Protein AF-A0A2E0Q8K1-F1 (afdb_monomer_lite)

Secondary structure (DSSP, 8-state):
-----------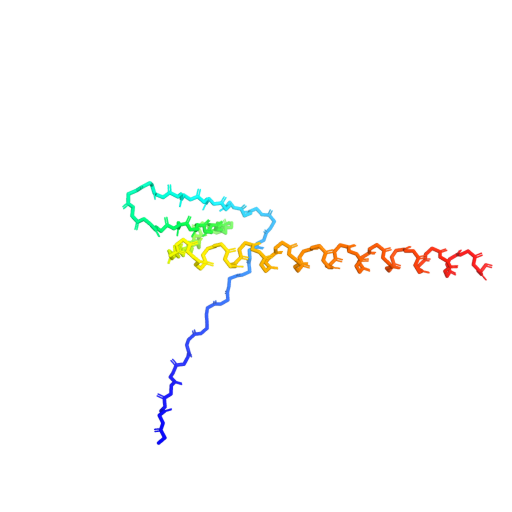---S--EEEEEE-TTTSEEEEEEEEE-TTSPEEEEEEEEEHHHHHHHHHHHHHHHHHHHHHHHHHHHHHHHHTT--

Foldseek 3Di:
DDDDDDDDDDDDADDDWDWDWDDDPPPQKIWIWTWDADPVGDIDIDIDIGHNVVVVVVVVVVVVVVVVVVVVVVVVVVVVVVVVVVD

pLDDT: mean 76.31, std 13.87, range [41.59, 95.06]

Radius of gyration: 19.7 Å; chains: 1; bounding box: 41×42×52 Å

Sequence (87 aa):
MKIQRTHSTTLDFGDEVYINTYVSSWSKYVELKFCDSEPDGTDHKIELRLPLDKARALLKELSEDLGNYDKEQASKLEMEKEEATDE

Structure (mmCIF, N/CA/C/O backbone):
data_AF-A0A2E0Q8K1-F1
#
_entry.id   AF-A0A2E0Q8K1-F1
#
loop_
_atom_site.group_PDB
_atom_site.id
_atom_site.type_symbol
_atom_site.label_atom_id
_atom_site.label_alt_id
_atom_site.label_comp_id
_atom_site.label_asym_id
_atom_site.label_entity_id
_atom_site.label_seq_id
_atom_site.pdbx_PDB_ins_code
_atom_site.Cartn_x
_atom_site.Cartn_y
_atom_site.Cartn_z
_atom_site.occupancy
_atom_site.B_iso_or_equiv
_atom_site.auth_seq_id
_atom_site.auth_comp_id
_atom_site.auth_asym_id
_atom_site.auth_atom_id
_atom_site.pdbx_PDB_model_num
ATOM 1 N N . MET A 1 1 ? -1.440 -34.406 -5.800 1.00 41.59 1 MET A N 1
ATOM 2 C CA . MET A 1 1 ? -0.475 -33.362 -5.396 1.00 41.59 1 MET A CA 1
ATOM 3 C C . MET A 1 1 ? -0.525 -32.269 -6.452 1.00 41.59 1 MET A C 1
ATOM 5 O O . MET A 1 1 ? -0.292 -32.574 -7.615 1.00 41.59 1 MET A O 1
ATOM 9 N N . LYS A 1 2 ? -0.964 -31.055 -6.105 1.00 50.97 2 LYS A N 1
ATOM 10 C CA . LYS A 1 2 ? -1.085 -29.950 -7.068 1.00 50.97 2 LYS A CA 1
ATOM 11 C C . LYS A 1 2 ? 0.211 -29.148 -6.986 1.00 50.97 2 LYS A C 1
ATOM 13 O O . LYS A 1 2 ? 0.488 -28.557 -5.950 1.00 50.97 2 LYS A O 1
ATOM 18 N N . ILE A 1 3 ? 1.036 -29.212 -8.025 1.00 64.62 3 ILE A N 1
ATOM 19 C CA . ILE A 1 3 ? 2.270 -28.425 -8.090 1.00 64.62 3 ILE A CA 1
ATOM 20 C C . ILE A 1 3 ? 1.850 -26.988 -8.403 1.00 64.62 3 ILE A C 1
ATOM 22 O O . ILE A 1 3 ? 1.257 -26.734 -9.450 1.00 64.62 3 ILE A O 1
ATOM 26 N N . GLN A 1 4 ? 2.104 -26.070 -7.475 1.00 65.12 4 GLN A N 1
ATOM 27 C CA . GLN A 1 4 ? 1.801 -24.652 -7.626 1.00 65.12 4 GLN A CA 1
ATOM 28 C C . GLN A 1 4 ? 3.130 -23.914 -7.799 1.00 65.12 4 GLN A C 1
ATOM 30 O O . GLN A 1 4 ? 3.995 -23.971 -6.929 1.00 65.12 4 GLN A O 1
ATOM 35 N N . ARG A 1 5 ? 3.328 -23.288 -8.962 1.00 60.09 5 ARG A N 1
ATOM 36 C CA . ARG A 1 5 ? 4.524 -22.492 -9.250 1.00 60.09 5 ARG A CA 1
ATOM 37 C C . ARG A 1 5 ? 4.236 -21.053 -8.838 1.00 60.09 5 ARG A C 1
ATOM 39 O O . ARG A 1 5 ? 3.438 -20.388 -9.489 1.00 60.09 5 ARG A O 1
ATOM 46 N N . THR A 1 6 ? 4.862 -20.602 -7.759 1.00 62.75 6 THR A N 1
ATOM 47 C CA . THR A 1 6 ? 4.776 -19.213 -7.293 1.00 62.75 6 THR A CA 1
ATOM 48 C C . THR A 1 6 ? 5.931 -18.422 -7.896 1.00 62.75 6 THR A C 1
ATOM 50 O O . THR A 1 6 ? 7.075 -18.873 -7.856 1.00 62.75 6 THR A O 1
ATOM 53 N N . HIS A 1 7 ? 5.634 -17.265 -8.482 1.00 52.50 7 HIS A N 1
ATOM 54 C CA . HIS A 1 7 ? 6.639 -16.290 -8.891 1.00 52.50 7 HIS A CA 1
ATOM 55 C C . HIS A 1 7 ? 6.527 -15.100 -7.941 1.00 52.50 7 HIS A C 1
ATOM 57 O O . HIS A 1 7 ? 5.423 -14.600 -7.736 1.00 52.50 7 HIS A O 1
ATOM 63 N N . SER A 1 8 ? 7.641 -14.713 -7.322 1.00 58.31 8 SER A N 1
ATOM 64 C CA . SER A 1 8 ? 7.705 -13.562 -6.423 1.00 58.31 8 SER A CA 1
ATOM 65 C C . SER A 1 8 ? 8.472 -12.458 -7.125 1.00 58.31 8 SER A C 1
ATOM 67 O O . SER A 1 8 ? 9.604 -12.680 -7.552 1.00 58.31 8 SER A O 1
ATOM 69 N N . THR A 1 9 ? 7.855 -11.290 -7.235 1.00 61.22 9 THR A N 1
ATOM 70 C CA . THR A 1 9 ? 8.511 -10.056 -7.659 1.00 61.22 9 THR A CA 1
ATOM 71 C C . THR A 1 9 ? 8.477 -9.134 -6.454 1.00 61.22 9 THR A C 1
ATOM 73 O O . THR A 1 9 ? 7.397 -8.738 -6.021 1.00 61.22 9 THR A O 1
ATOM 76 N N . THR A 1 10 ? 9.647 -8.862 -5.884 1.00 60.88 10 THR A N 1
ATOM 77 C CA . THR A 1 10 ? 9.806 -7.902 -4.791 1.00 60.88 10 THR A CA 1
ATOM 78 C C . THR A 1 10 ? 10.219 -6.577 -5.405 1.00 60.88 10 THR A C 1
ATOM 80 O O . THR A 1 10 ? 11.148 -6.546 -6.209 1.00 60.88 10 THR A O 1
ATOM 83 N N . LEU A 1 11 ? 9.501 -5.516 -5.059 1.00 60.75 11 LEU A N 1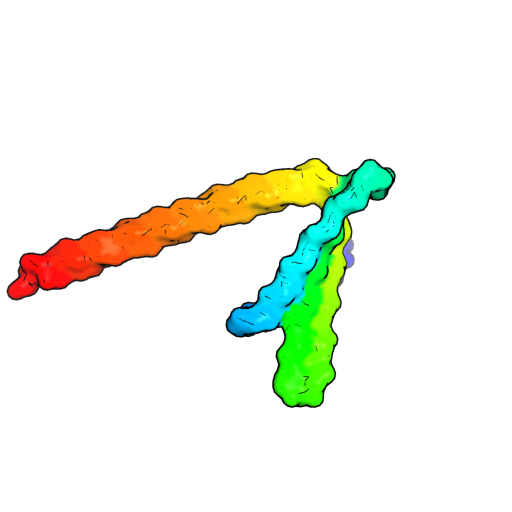
ATOM 84 C CA . LEU A 1 11 ? 9.821 -4.150 -5.441 1.00 60.75 11 LEU A CA 1
ATOM 85 C C . LEU A 1 11 ? 9.959 -3.363 -4.145 1.00 60.75 11 LEU A C 1
ATOM 87 O O . LEU A 1 11 ? 8.978 -3.184 -3.423 1.00 60.75 11 LEU A O 1
ATOM 91 N N . ASP A 1 12 ? 11.195 -2.981 -3.845 1.00 62.69 12 ASP A N 1
ATOM 92 C CA . ASP A 1 12 ? 11.524 -2.107 -2.729 1.00 62.69 12 ASP A CA 1
ATOM 93 C C . ASP A 1 12 ? 11.505 -0.679 -3.256 1.00 62.69 12 ASP A C 1
ATOM 95 O O . ASP A 1 12 ? 12.335 -0.296 -4.076 1.00 62.69 12 ASP A O 1
ATOM 99 N N . PHE A 1 13 ? 10.511 0.091 -2.828 1.00 62.94 13 PHE A N 1
ATOM 100 C CA . PHE A 1 13 ? 10.387 1.480 -3.230 1.00 62.94 13 PHE A CA 1
ATOM 101 C C . PHE A 1 13 ? 11.263 2.352 -2.317 1.00 62.94 13 PHE A C 1
ATOM 103 O O . PHE A 1 13 ? 11.102 2.308 -1.096 1.00 62.94 13 PHE A O 1
ATOM 110 N N . GLY A 1 14 ? 12.205 3.095 -2.911 1.00 62.50 14 GLY A N 1
ATOM 111 C CA . GLY A 1 14 ? 13.121 4.002 -2.207 1.00 62.50 14 GLY A CA 1
ATOM 112 C C . GLY A 1 14 ? 12.465 5.314 -1.753 1.00 62.50 14 GLY A C 1
ATOM 113 O O . GLY A 1 14 ? 11.251 5.399 -1.607 1.00 62.50 14 GLY A O 1
ATOM 114 N N . ASP A 1 15 ? 13.265 6.359 -1.532 1.00 54.59 15 ASP A N 1
ATOM 115 C CA . ASP A 1 15 ? 12.800 7.601 -0.889 1.00 54.59 15 ASP A CA 1
ATOM 116 C C . ASP A 1 15 ? 11.767 8.409 -1.710 1.00 54.59 15 ASP A C 1
ATOM 118 O O . ASP A 1 15 ? 10.980 9.165 -1.136 1.00 54.59 15 ASP A O 1
ATOM 122 N N . GLU A 1 16 ? 11.720 8.251 -3.038 1.00 53.66 16 GLU A N 1
ATOM 123 C CA . GLU A 1 16 ? 10.835 9.022 -3.927 1.00 53.66 16 GLU A CA 1
ATOM 124 C C . GLU A 1 16 ? 9.779 8.144 -4.613 1.00 53.66 16 GLU A C 1
ATOM 126 O O . GLU A 1 16 ? 9.829 7.871 -5.810 1.00 53.66 16 GLU A O 1
ATOM 131 N N . VAL A 1 17 ? 8.767 7.723 -3.851 1.00 56.28 17 VAL A N 1
ATOM 132 C CA . VAL A 1 17 ? 7.644 6.930 -4.380 1.00 56.28 17 VAL A CA 1
ATOM 133 C C . VAL A 1 17 ? 6.452 7.818 -4.695 1.00 56.28 17 VAL A C 1
ATOM 135 O O . VAL A 1 17 ? 5.876 8.452 -3.808 1.00 56.28 17 VAL A O 1
ATOM 138 N N . TYR A 1 18 ? 5.991 7.787 -5.945 1.00 61.53 18 TYR A N 1
ATOM 139 C CA . TYR A 1 18 ? 4.704 8.377 -6.307 1.00 61.53 18 TYR A CA 1
ATOM 140 C C . TYR A 1 18 ? 3.606 7.315 -6.263 1.00 61.53 18 TYR A C 1
ATOM 142 O O . TYR A 1 18 ? 3.506 6.462 -7.146 1.00 61.53 18 TYR A O 1
ATOM 150 N N . ILE A 1 19 ? 2.747 7.402 -5.244 1.00 66.62 19 ILE A N 1
ATOM 151 C CA . ILE A 1 19 ? 1.551 6.562 -5.122 1.00 66.62 19 ILE A CA 1
ATOM 152 C C . ILE A 1 19 ? 0.342 7.350 -5.627 1.00 66.62 19 ILE A C 1
ATOM 154 O O . ILE A 1 19 ? -0.046 8.364 -5.045 1.00 66.62 19 ILE A O 1
ATOM 158 N N . ASN A 1 20 ? -0.287 6.874 -6.703 1.00 71.31 20 ASN A N 1
ATOM 159 C CA . ASN A 1 20 ? -1.550 7.427 -7.191 1.00 71.31 20 ASN A CA 1
ATOM 160 C C . ASN A 1 20 ? -2.695 6.442 -6.927 1.00 71.31 20 ASN A C 1
ATOM 162 O O . ASN A 1 20 ? -2.590 5.258 -7.250 1.00 71.31 20 ASN A O 1
ATOM 166 N N . THR A 1 21 ? -3.790 6.942 -6.352 1.00 67.38 21 THR A N 1
ATOM 167 C CA . THR A 1 21 ? -5.022 6.173 -6.150 1.00 67.38 21 THR A CA 1
ATOM 168 C C . THR A 1 21 ? -6.144 6.767 -6.991 1.00 67.38 21 THR A C 1
ATOM 170 O O . THR A 1 21 ? -6.522 7.924 -6.799 1.00 67.38 21 THR A O 1
ATOM 173 N N . TYR A 1 22 ? -6.730 5.959 -7.874 1.00 73.50 22 TYR A N 1
ATOM 174 C CA . TYR A 1 22 ? -7.920 6.327 -8.638 1.00 73.50 22 TYR A CA 1
ATOM 175 C C . TYR A 1 22 ? -9.104 5.438 -8.259 1.00 73.50 22 TYR A C 1
ATOM 177 O O . TYR A 1 22 ? -9.016 4.210 -8.274 1.00 73.50 22 TYR A O 1
ATOM 185 N N . VAL A 1 23 ? -10.244 6.058 -7.950 1.00 67.31 23 VAL A N 1
ATOM 186 C CA . VAL A 1 23 ? -11.505 5.353 -7.698 1.00 67.31 23 VAL A CA 1
ATOM 187 C C . VAL A 1 23 ? -12.468 5.664 -8.831 1.00 67.31 23 VAL A C 1
ATOM 189 O O . VAL A 1 23 ? -12.954 6.787 -8.967 1.00 67.31 23 VAL A O 1
ATOM 192 N N . SER A 1 24 ? -12.772 4.660 -9.648 1.00 66.94 24 SER A N 1
ATOM 193 C CA . SER A 1 24 ? -13.753 4.827 -10.716 1.00 66.94 24 SER A CA 1
ATOM 194 C C . SER A 1 24 ? -15.169 4.817 -10.142 1.00 66.94 24 SER A C 1
ATOM 196 O O . SER A 1 24 ? -15.588 3.838 -9.520 1.00 66.94 24 SER A O 1
ATOM 198 N N . SER A 1 25 ? -15.955 5.855 -10.429 1.00 64.31 25 SER A N 1
ATOM 199 C CA . SER A 1 25 ? -17.384 5.900 -10.083 1.00 64.31 25 SER A CA 1
ATOM 200 C C . SER A 1 25 ? -18.237 4.886 -10.860 1.00 64.31 25 SER A C 1
ATOM 202 O O . SER A 1 25 ? -19.357 4.594 -10.451 1.00 64.31 25 SER A O 1
ATOM 204 N N . TRP A 1 26 ? -17.701 4.303 -11.938 1.00 65.25 26 TRP A N 1
ATOM 205 C CA . TRP A 1 26 ? -18.431 3.404 -12.838 1.00 65.25 26 TRP A CA 1
ATOM 206 C C . TRP A 1 26 ? -17.991 1.944 -12.726 1.00 65.25 26 TRP A C 1
ATOM 208 O O . TRP A 1 26 ? -18.810 1.047 -12.916 1.00 65.25 26 TRP A O 1
ATOM 218 N N . SER A 1 27 ? -16.717 1.675 -12.415 1.00 70.44 27 SER A N 1
ATOM 219 C CA . SER A 1 27 ? -16.182 0.311 -12.506 1.00 70.44 27 SER A CA 1
ATOM 220 C C . SER A 1 27 ? -16.256 -0.495 -11.203 1.00 70.44 27 SER A C 1
ATOM 222 O O . SER A 1 27 ? -16.126 -1.710 -11.263 1.00 70.44 27 SER A O 1
ATOM 224 N N . LYS A 1 28 ? -16.538 0.116 -10.041 1.00 84.31 28 LYS A N 1
ATOM 225 C CA . LYS A 1 28 ? -16.457 -0.529 -8.706 1.00 84.31 28 LYS A CA 1
ATOM 226 C C . LYS A 1 28 ? -15.063 -1.090 -8.362 1.00 84.31 28 LYS A C 1
ATOM 228 O O . LYS A 1 28 ? -14.948 -1.988 -7.525 1.00 84.31 28 LYS A O 1
ATOM 233 N N . TYR A 1 29 ? -14.017 -0.533 -8.970 1.00 86.19 29 TYR A N 1
ATOM 234 C CA . TYR A 1 29 ? -12.623 -0.841 -8.660 1.00 86.19 29 TYR A CA 1
ATOM 235 C C . TYR A 1 29 ? -11.867 0.409 -8.208 1.00 86.19 29 TYR A C 1
ATOM 237 O O . TYR A 1 29 ? -12.191 1.533 -8.605 1.00 86.19 29 TYR A O 1
ATOM 245 N N . VAL A 1 30 ? -10.839 0.169 -7.401 1.00 86.56 30 VAL A N 1
ATOM 246 C CA . VAL A 1 30 ? -9.762 1.106 -7.089 1.00 86.56 30 VAL A CA 1
ATOM 247 C C . VAL A 1 30 ? -8.524 0.666 -7.853 1.00 86.56 30 VAL A C 1
ATOM 249 O O . VAL A 1 30 ? -8.219 -0.527 -7.903 1.00 86.56 30 VAL A O 1
ATOM 252 N N . GLU A 1 31 ? -7.825 1.621 -8.443 1.00 86.44 31 GLU A N 1
ATOM 253 C CA . GLU A 1 31 ? -6.514 1.421 -9.047 1.00 86.44 31 GLU A CA 1
ATOM 254 C C . GLU A 1 31 ? -5.461 2.080 -8.156 1.00 86.44 31 GLU A C 1
ATOM 256 O O . GLU A 1 31 ? -5.572 3.265 -7.838 1.00 86.44 31 GLU A O 1
ATOM 261 N N . LEU A 1 32 ? -4.469 1.294 -7.741 1.00 84.94 32 LEU A N 1
ATOM 262 C CA . LEU A 1 32 ? -3.281 1.742 -7.024 1.00 84.94 32 LEU A CA 1
ATOM 263 C C . LEU A 1 32 ? -2.103 1.629 -7.982 1.00 84.94 32 LEU A C 1
ATOM 265 O O . LEU A 1 32 ? -1.847 0.549 -8.519 1.00 84.94 32 LEU A O 1
ATOM 269 N N . LYS A 1 33 ? -1.406 2.738 -8.205 1.00 83.38 33 LYS A N 1
ATOM 270 C CA . LYS A 1 33 ? -0.223 2.775 -9.061 1.00 83.38 33 LYS A CA 1
ATOM 271 C C . LYS A 1 33 ? 0.993 3.119 -8.226 1.00 83.38 33 LYS A C 1
ATOM 273 O O . LYS A 1 33 ? 0.978 4.136 -7.532 1.00 83.38 33 LYS A O 1
ATOM 278 N N . PHE A 1 34 ? 2.009 2.275 -8.330 1.00 80.81 34 PHE A N 1
ATOM 279 C CA . PHE A 1 34 ? 3.317 2.472 -7.734 1.00 80.81 34 PHE A CA 1
ATOM 280 C C . PHE A 1 34 ? 4.320 2.632 -8.866 1.00 80.81 34 PHE A C 1
ATOM 282 O O . PHE A 1 34 ? 4.444 1.743 -9.714 1.00 80.81 34 PHE A O 1
ATOM 289 N N . CYS A 1 35 ? 4.990 3.775 -8.885 1.00 79.69 35 CYS A N 1
ATOM 290 C CA . CYS A 1 35 ? 6.014 4.090 -9.864 1.00 79.69 35 CYS A CA 1
ATOM 291 C C . CYS A 1 35 ? 7.316 4.377 -9.124 1.00 79.69 35 CYS A C 1
ATOM 293 O O . CYS A 1 35 ? 7.312 5.174 -8.185 1.00 79.69 35 CYS A O 1
ATOM 295 N N . ASP A 1 36 ? 8.387 3.747 -9.586 1.00 76.19 36 ASP A N 1
ATOM 296 C CA . ASP A 1 36 ? 9.761 4.041 -9.203 1.00 76.19 36 ASP A CA 1
ATOM 297 C C . ASP A 1 36 ? 10.593 4.244 -10.470 1.00 76.19 36 ASP A C 1
ATOM 299 O O . ASP A 1 36 ? 10.338 3.600 -11.494 1.00 76.19 36 ASP A O 1
ATOM 303 N N . SER A 1 37 ? 11.552 5.157 -10.407 1.00 75.69 37 SER A N 1
ATOM 304 C CA . SER A 1 37 ? 12.420 5.502 -11.530 1.00 75.69 37 SER A CA 1
ATOM 305 C C . SER A 1 37 ? 13.863 5.482 -11.048 1.00 75.69 37 SER A C 1
ATOM 307 O O . SER A 1 37 ? 14.261 6.278 -10.199 1.00 75.69 37 SER A O 1
ATOM 309 N N . GLU A 1 38 ? 14.662 4.584 -11.613 1.00 76.38 38 GLU A N 1
ATOM 310 C CA . GLU A 1 38 ? 16.073 4.451 -11.280 1.00 76.38 38 GLU A CA 1
ATOM 311 C C . GLU A 1 38 ? 16.925 5.537 -11.972 1.00 76.38 38 GLU A C 1
ATOM 313 O O . GLU A 1 38 ? 16.587 6.010 -13.065 1.00 76.38 38 GLU A O 1
ATOM 318 N N . PRO A 1 39 ? 18.084 5.919 -11.396 1.00 77.38 39 PRO A N 1
ATOM 319 C CA . PRO A 1 39 ? 18.990 6.904 -11.997 1.00 77.38 39 PRO A CA 1
ATOM 320 C C . PRO A 1 39 ? 19.540 6.511 -13.375 1.00 77.38 39 PRO A C 1
ATOM 322 O O . PRO A 1 39 ? 20.013 7.371 -14.119 1.00 77.38 39 PRO A O 1
ATOM 325 N N . ASP A 1 40 ? 19.513 5.220 -13.711 1.00 81.88 40 ASP A N 1
ATOM 326 C CA . ASP A 1 40 ? 19.925 4.697 -15.015 1.00 81.88 40 ASP A CA 1
ATOM 327 C C . ASP A 1 40 ? 18.847 4.867 -16.108 1.00 81.88 40 ASP A C 1
ATOM 329 O O . ASP A 1 40 ? 19.101 4.581 -17.281 1.00 81.88 40 ASP A O 1
ATOM 333 N N . GLY A 1 41 ? 17.670 5.387 -15.736 1.00 77.69 41 GLY A N 1
ATOM 334 C CA . GLY A 1 41 ? 16.526 5.615 -16.614 1.00 77.69 41 GLY A CA 1
ATOM 335 C C . GLY A 1 41 ? 15.524 4.459 -16.671 1.00 77.69 41 GLY A C 1
ATOM 336 O O . GLY A 1 41 ? 14.599 4.516 -17.486 1.00 77.69 41 GLY A O 1
ATOM 337 N N . THR A 1 42 ? 15.688 3.417 -15.852 1.00 77.81 42 THR A N 1
ATOM 338 C CA . THR A 1 42 ? 14.733 2.306 -15.750 1.00 77.81 42 THR A CA 1
ATOM 339 C C . THR A 1 42 ? 13.501 2.714 -14.941 1.00 77.81 42 THR A C 1
ATOM 341 O O . THR A 1 42 ? 13.614 3.172 -13.812 1.00 77.81 42 THR A O 1
ATOM 344 N N . ASP A 1 43 ? 12.309 2.499 -15.503 1.00 77.50 43 ASP A N 1
ATOM 345 C CA . ASP A 1 43 ? 11.029 2.724 -14.822 1.00 77.50 43 ASP A CA 1
ATOM 346 C C . ASP A 1 43 ? 10.426 1.394 -14.344 1.00 77.50 43 ASP A C 1
ATOM 348 O O . ASP A 1 43 ? 10.082 0.532 -15.164 1.00 77.50 43 ASP A O 1
ATOM 352 N N . HIS A 1 44 ? 10.166 1.271 -13.043 1.00 75.94 44 HIS A N 1
ATOM 353 C CA . HIS A 1 44 ? 9.360 0.193 -12.469 1.00 75.94 44 HIS A CA 1
ATOM 354 C C . HIS A 1 44 ? 7.936 0.679 -12.218 1.00 75.94 44 HIS A C 1
ATOM 356 O O . HIS A 1 44 ? 7.707 1.669 -11.526 1.00 75.94 44 HIS A O 1
ATOM 362 N N . LYS A 1 45 ? 6.948 -0.021 -12.786 1.00 79.69 45 LYS A N 1
ATOM 363 C CA . LYS A 1 45 ? 5.526 0.333 -12.651 1.00 79.69 45 LYS A CA 1
ATOM 364 C C . LYS A 1 45 ? 4.717 -0.876 -12.214 1.00 79.69 45 LYS A C 1
ATOM 366 O O . LYS A 1 45 ? 4.618 -1.857 -12.952 1.00 79.69 45 LYS A O 1
ATOM 371 N N . ILE A 1 46 ? 4.097 -0.781 -11.040 1.00 82.25 46 ILE A N 1
ATOM 372 C CA . ILE A 1 46 ? 3.087 -1.735 -10.577 1.00 82.25 46 ILE A CA 1
ATOM 373 C C . ILE A 1 46 ? 1.728 -1.055 -10.603 1.00 82.25 46 ILE A C 1
ATOM 375 O O . ILE A 1 46 ? 1.522 -0.024 -9.965 1.00 82.25 46 ILE A O 1
ATOM 379 N N . GLU A 1 47 ? 0.771 -1.684 -11.274 1.00 83.19 47 GLU A N 1
ATOM 380 C CA . GLU A 1 47 ? -0.631 -1.294 -11.205 1.00 83.19 47 GLU A CA 1
ATOM 381 C C . GLU A 1 47 ? -1.440 -2.416 -10.549 1.00 83.19 47 GLU A C 1
ATOM 383 O O . GLU A 1 47 ? -1.536 -3.529 -11.070 1.00 83.19 47 GLU A O 1
ATOM 388 N N . LEU A 1 48 ? -2.035 -2.125 -9.393 1.00 84.19 48 LEU A N 1
ATOM 389 C CA . LEU A 1 48 ? -2.958 -3.019 -8.706 1.00 84.19 48 LEU A CA 1
ATOM 390 C C . LEU A 1 48 ? -4.383 -2.525 -8.917 1.00 84.19 48 LEU A C 1
ATOM 392 O O . LEU A 1 48 ? -4.717 -1.389 -8.589 1.00 84.19 48 LEU A O 1
ATOM 396 N N . ARG A 1 49 ? -5.253 -3.408 -9.404 1.00 87.25 49 ARG A N 1
ATOM 397 C CA . ARG A 1 49 ? -6.685 -3.135 -9.526 1.00 87.25 49 ARG A CA 1
ATOM 398 C C . ARG A 1 49 ? -7.462 -3.993 -8.539 1.00 87.25 49 ARG A C 1
ATOM 400 O O . ARG A 1 49 ? -7.503 -5.215 -8.665 1.00 87.25 49 ARG A O 1
ATOM 407 N N . LEU A 1 50 ? -8.106 -3.347 -7.574 1.00 86.94 50 LEU A N 1
ATOM 408 C CA . LEU A 1 50 ? -8.797 -4.001 -6.466 1.00 86.94 50 LEU A CA 1
ATOM 409 C C . LEU A 1 50 ? -10.301 -3.715 -6.504 1.00 86.94 50 LEU A C 1
ATOM 411 O O . LEU A 1 50 ? -10.698 -2.566 -6.705 1.00 86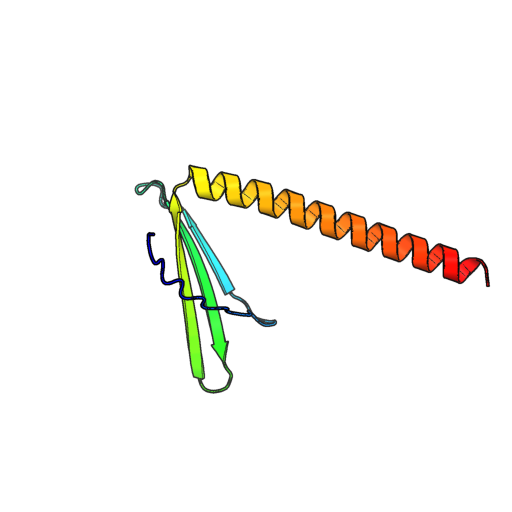.94 50 LEU A O 1
ATOM 415 N N . PRO A 1 51 ? -11.164 -4.722 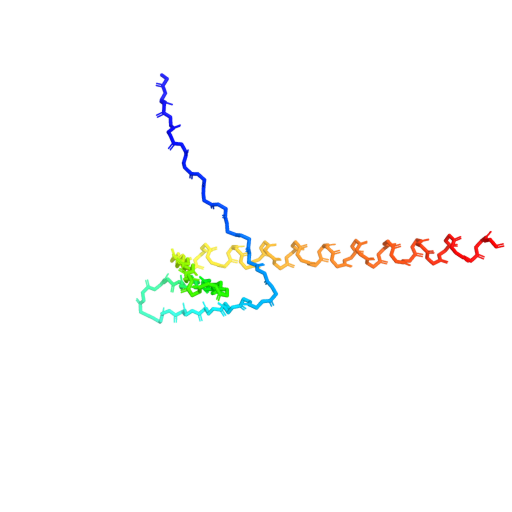-6.284 1.00 91.25 51 PRO A N 1
ATOM 416 C CA . PRO A 1 51 ? -12.567 -4.485 -5.958 1.00 91.25 51 PRO A CA 1
ATOM 417 C C . PRO A 1 51 ? -12.713 -3.568 -4.733 1.00 91.25 51 PRO A C 1
ATOM 419 O O . PRO A 1 51 ? -11.907 -3.637 -3.803 1.00 91.25 51 PRO A O 1
ATOM 422 N N . LEU A 1 52 ? -13.750 -2.723 -4.705 1.00 87.38 52 LEU A N 1
ATOM 423 C CA . LEU A 1 52 ? -13.950 -1.739 -3.627 1.00 87.38 52 LEU A CA 1
ATOM 424 C C . LEU A 1 52 ? -14.023 -2.345 -2.216 1.00 87.38 52 LEU A C 1
ATOM 426 O O . LEU A 1 52 ? -13.572 -1.716 -1.262 1.00 87.38 52 LEU A O 1
ATOM 430 N N . ASP A 1 53 ? -14.597 -3.537 -2.058 1.00 90.44 53 ASP A N 1
ATOM 431 C CA . ASP A 1 53 ? -14.665 -4.242 -0.772 1.00 90.44 53 ASP A CA 1
ATOM 432 C C . ASP A 1 53 ? -13.271 -4.653 -0.284 1.00 90.44 53 ASP A C 1
ATOM 434 O O . ASP A 1 53 ? -12.944 -4.462 0.887 1.00 90.44 53 ASP A O 1
ATOM 438 N N . LYS A 1 54 ? -12.420 -5.138 -1.194 1.00 91.38 54 LYS A N 1
ATOM 439 C CA . LYS A 1 54 ? -11.030 -5.501 -0.890 1.00 91.38 54 LYS A CA 1
ATOM 440 C C . LYS A 1 54 ? -10.166 -4.279 -0.626 1.00 91.38 54 LYS A C 1
ATOM 442 O O . LYS A 1 54 ? -9.384 -4.302 0.314 1.00 91.38 54 LYS A O 1
ATOM 447 N N . ALA A 1 55 ? -10.363 -3.195 -1.375 1.00 89.94 55 ALA A N 1
ATOM 448 C CA . ALA A 1 55 ? -9.678 -1.931 -1.117 1.00 89.94 55 ALA A CA 1
ATOM 449 C C . ALA A 1 55 ? -10.023 -1.360 0.273 1.00 89.94 55 ALA A C 1
ATOM 451 O O . ALA A 1 55 ? -9.148 -0.850 0.964 1.00 89.94 55 ALA A O 1
ATOM 452 N N . ARG A 1 56 ? -11.281 -1.487 0.720 1.00 90.56 56 ARG A N 1
ATOM 453 C CA . ARG A 1 56 ? -11.697 -1.079 2.075 1.00 90.56 56 ARG A CA 1
ATOM 454 C C . ARG A 1 56 ? -11.083 -1.950 3.168 1.00 90.56 56 ARG A C 1
ATOM 456 O O . ARG A 1 56 ? -10.689 -1.412 4.196 1.00 90.56 56 ARG A O 1
ATOM 463 N N . ALA A 1 57 ? -11.021 -3.265 2.956 1.00 93.06 57 ALA A N 1
ATOM 464 C CA . ALA A 1 57 ? -10.357 -4.175 3.887 1.00 93.06 57 ALA A CA 1
ATOM 465 C C . ALA A 1 57 ? -8.861 -3.845 4.003 1.00 93.06 57 ALA A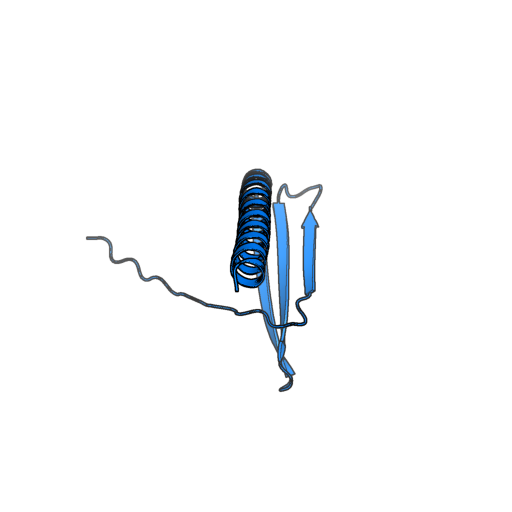 C 1
ATOM 467 O O . ALA A 1 57 ? -8.378 -3.638 5.110 1.00 93.06 57 ALA A O 1
ATOM 468 N N . LEU A 1 58 ? -8.187 -3.663 2.861 1.00 91.31 58 LEU A N 1
ATOM 469 C CA . LEU A 1 58 ? -6.781 -3.263 2.800 1.00 91.31 58 LEU A CA 1
ATOM 470 C C . LEU A 1 58 ? -6.528 -1.942 3.539 1.00 91.31 58 LEU A C 1
ATOM 472 O O . LEU A 1 58 ? -5.604 -1.861 4.336 1.00 91.31 58 LEU A O 1
ATOM 476 N N . LEU A 1 59 ? -7.362 -0.920 3.313 1.00 90.81 59 LEU A N 1
ATOM 477 C CA . LEU A 1 59 ? -7.235 0.366 4.007 1.00 90.81 59 LEU A CA 1
ATOM 478 C C . LEU A 1 59 ? -7.351 0.210 5.527 1.00 90.81 59 LEU A C 1
ATOM 480 O O . LEU A 1 59 ? -6.604 0.850 6.265 1.00 90.81 59 LEU A O 1
ATOM 484 N N . LYS A 1 60 ? -8.302 -0.608 5.991 1.00 93.62 60 LYS A N 1
ATOM 485 C CA . LYS A 1 60 ? -8.516 -0.838 7.420 1.00 93.62 60 LYS A CA 1
ATOM 486 C C . LYS A 1 60 ? -7.289 -1.494 8.055 1.00 93.62 60 LYS A C 1
ATOM 488 O O . LYS A 1 60 ? -6.772 -0.953 9.023 1.00 93.62 60 LYS A O 1
ATOM 493 N N . GLU A 1 61 ? -6.838 -2.613 7.492 1.00 94.88 61 GLU A N 1
ATOM 494 C CA . GLU A 1 61 ? -5.686 -3.369 8.003 1.00 94.88 61 GLU A CA 1
ATOM 495 C C . GLU A 1 61 ? -4.424 -2.499 8.003 1.00 94.88 61 GLU A C 1
ATOM 497 O O . GLU A 1 61 ? -3.789 -2.338 9.039 1.00 94.88 61 GLU A O 1
ATOM 502 N N . LEU A 1 62 ? -4.147 -1.809 6.891 1.00 92.12 62 LEU A N 1
ATOM 503 C CA . LEU A 1 62 ? -2.984 -0.929 6.783 1.00 92.12 62 LEU A CA 1
ATOM 504 C C . LEU A 1 62 ? -3.008 0.209 7.818 1.00 92.12 62 LEU A C 1
ATOM 506 O O . LEU A 1 62 ? -1.974 0.550 8.383 1.00 92.12 62 LEU A O 1
ATOM 510 N N . SER A 1 63 ? -4.179 0.796 8.085 1.00 93.06 63 SER A N 1
ATOM 511 C CA . SER A 1 63 ? -4.305 1.864 9.089 1.00 93.06 63 SER A CA 1
ATOM 512 C C . SER A 1 63 ? -4.075 1.349 10.513 1.00 93.06 63 SER A C 1
ATOM 514 O O . SER A 1 63 ? -3.480 2.048 11.332 1.00 93.06 63 SER A O 1
ATOM 516 N N . GLU A 1 64 ? -4.564 0.144 10.820 1.00 95.06 64 GLU A N 1
ATOM 517 C CA . GLU A 1 64 ? -4.378 -0.496 12.127 1.00 95.06 64 GLU A CA 1
ATOM 518 C C . GLU A 1 64 ? -2.904 -0.850 12.361 1.00 95.06 64 GLU A C 1
ATOM 520 O O . GLU A 1 64 ? -2.364 -0.534 13.423 1.00 95.06 64 GLU A O 1
ATOM 525 N N . ASP A 1 65 ? -2.239 -1.423 11.359 1.00 95.06 65 ASP A N 1
ATOM 526 C CA . ASP A 1 65 ? -0.833 -1.823 11.445 1.00 95.06 65 ASP A CA 1
ATOM 527 C C . ASP A 1 65 ? 0.104 -0.620 11.612 1.00 95.06 65 ASP A C 1
ATOM 529 O O . ASP A 1 65 ? 0.969 -0.635 12.490 1.00 95.06 65 ASP A O 1
ATOM 533 N N . LEU A 1 66 ? -0.108 0.457 10.845 1.00 93.44 66 LEU A N 1
ATOM 534 C CA . LEU A 1 66 ? 0.653 1.703 11.007 1.00 93.44 66 LEU A CA 1
ATOM 535 C C . LEU A 1 66 ? 0.459 2.302 12.406 1.00 93.44 66 LEU A C 1
ATOM 537 O O . LEU A 1 66 ? 1.427 2.660 13.073 1.00 93.44 66 LEU A O 1
ATOM 541 N N . GLY A 1 67 ? -0.783 2.336 12.898 1.00 93.56 67 GLY A N 1
ATOM 542 C CA . GLY A 1 67 ? -1.069 2.835 14.242 1.00 93.56 67 GLY A CA 1
ATOM 543 C C . GLY A 1 67 ? -0.452 1.986 15.360 1.00 93.56 67 GLY A C 1
ATOM 544 O O . GLY A 1 67 ? -0.156 2.512 16.434 1.00 93.56 67 GLY A O 1
ATOM 545 N N . ASN A 1 68 ? -0.259 0.683 15.143 1.00 93.88 68 ASN A N 1
ATOM 546 C CA . ASN A 1 68 ? 0.450 -0.183 16.086 1.00 93.88 68 ASN A CA 1
ATOM 547 C C . ASN A 1 68 ? 1.958 0.068 16.046 1.00 93.88 68 ASN A C 1
ATOM 549 O O . ASN A 1 68 ? 2.567 0.216 17.105 1.00 93.88 68 ASN A O 1
ATOM 553 N N . TYR A 1 69 ? 2.533 0.197 14.848 1.00 92.62 69 TYR A N 1
ATOM 554 C CA . TYR A 1 69 ? 3.940 0.549 14.677 1.00 92.62 69 TYR A CA 1
ATOM 555 C C . TYR A 1 69 ? 4.288 1.851 15.410 1.00 92.62 69 TYR A C 1
ATOM 557 O O . TYR A 1 69 ? 5.229 1.876 16.202 1.00 92.62 69 TYR A O 1
ATOM 565 N N . ASP A 1 70 ? 3.489 2.907 15.234 1.00 93.69 70 ASP A N 1
ATOM 566 C CA . ASP A 1 70 ? 3.731 4.204 15.879 1.00 93.69 70 ASP A CA 1
ATOM 567 C C . ASP A 1 70 ? 3.721 4.111 17.414 1.00 93.69 70 ASP A C 1
ATOM 569 O O . ASP A 1 70 ? 4.556 4.717 18.089 1.00 93.69 70 ASP A O 1
ATOM 573 N N . LYS A 1 71 ? 2.807 3.315 17.986 1.00 91.75 71 LYS A N 1
ATOM 574 C CA . LYS A 1 71 ? 2.755 3.075 19.438 1.00 91.75 71 LYS A CA 1
ATOM 575 C C . LYS A 1 71 ? 3.987 2.332 19.936 1.00 91.75 71 LYS A C 1
ATOM 577 O O . LYS A 1 71 ? 4.511 2.673 20.993 1.00 91.75 71 LYS A O 1
ATOM 582 N N . GLU A 1 72 ? 4.445 1.327 19.196 1.00 91.94 72 GLU A N 1
ATOM 583 C CA . GLU A 1 72 ? 5.658 0.590 19.548 1.00 91.94 72 GLU A CA 1
ATOM 584 C C . GLU A 1 72 ? 6.895 1.489 19.496 1.00 91.94 72 GLU A C 1
ATOM 586 O O . GLU A 1 72 ? 7.732 1.422 20.395 1.00 91.94 72 GLU A O 1
ATOM 591 N N . GLN A 1 73 ? 7.004 2.363 18.491 1.00 90.94 73 GLN A N 1
ATOM 592 C CA . GLN A 1 73 ? 8.09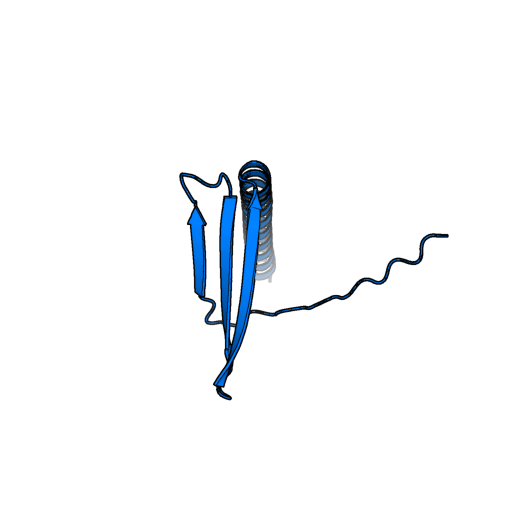9 3.335 18.411 1.00 90.94 73 GLN A CA 1
ATOM 593 C C . GLN A 1 73 ? 8.057 4.333 19.572 1.00 90.94 73 GLN A C 1
ATOM 595 O O . GLN A 1 73 ? 9.090 4.603 20.184 1.00 90.94 73 GLN A O 1
ATOM 600 N N . ALA A 1 74 ? 6.872 4.838 19.928 1.00 88.81 74 ALA A N 1
ATOM 601 C CA . ALA A 1 74 ? 6.710 5.720 21.082 1.00 88.81 74 ALA A CA 1
ATOM 602 C C . ALA A 1 74 ? 7.110 5.027 22.396 1.00 88.81 74 ALA A C 1
ATOM 604 O O . ALA A 1 74 ? 7.869 5.597 23.174 1.00 88.81 74 ALA A O 1
ATOM 605 N N . SER A 1 75 ? 6.677 3.779 22.606 1.00 86.31 75 SER A N 1
ATOM 606 C CA . SER A 1 75 ? 7.035 3.001 23.798 1.00 86.31 75 SER A CA 1
ATOM 607 C C . SER A 1 75 ? 8.538 2.735 23.893 1.00 86.31 75 SER A C 1
ATOM 609 O O . SER A 1 75 ? 9.088 2.796 24.989 1.00 86.31 75 SER A O 1
ATOM 611 N N . LYS A 1 76 ? 9.214 2.456 22.771 1.00 83.69 76 LYS A N 1
ATOM 612 C CA . LYS A 1 76 ? 10.674 2.276 22.746 1.00 83.69 76 LYS A CA 1
ATOM 613 C C . LYS A 1 76 ? 11.405 3.563 23.115 1.00 83.69 76 LYS A C 1
ATOM 615 O O . LYS A 1 76 ? 12.301 3.526 23.944 1.00 83.69 76 LYS A O 1
ATOM 620 N N . LEU A 1 77 ? 10.972 4.700 22.569 1.00 81.50 77 LEU A N 1
ATOM 621 C CA . LEU A 1 77 ? 11.543 6.009 22.898 1.00 81.50 77 LEU A CA 1
ATOM 622 C C . LEU A 1 77 ? 11.326 6.404 24.366 1.00 81.50 77 LEU A C 1
ATOM 624 O O . LEU A 1 77 ? 12.148 7.123 24.929 1.00 81.50 77 LEU A O 1
ATOM 628 N N . GLU A 1 78 ? 10.213 5.997 24.980 1.00 77.81 78 GLU A N 1
ATOM 629 C CA . GLU A 1 78 ? 9.971 6.209 26.412 1.00 77.81 78 GLU A CA 1
ATOM 630 C C . GLU A 1 78 ? 10.876 5.319 27.270 1.00 77.81 78 GLU A C 1
ATOM 632 O O . GLU A 1 78 ? 11.527 5.833 28.177 1.00 77.81 78 GLU A O 1
ATOM 637 N N . MET A 1 79 ? 11.011 4.035 26.925 1.00 74.94 79 MET A N 1
ATOM 638 C CA . MET A 1 79 ? 11.934 3.115 27.601 1.00 74.94 79 MET A CA 1
ATOM 639 C C . MET A 1 79 ? 13.392 3.579 27.504 1.00 74.94 79 MET A C 1
ATOM 641 O O . MET A 1 79 ? 14.088 3.617 28.511 1.00 74.94 79 MET A O 1
ATOM 645 N N . GLU A 1 80 ? 13.842 4.016 26.326 1.00 73.69 80 GLU A N 1
ATOM 646 C CA . GLU A 1 80 ? 15.200 4.545 26.131 1.00 73.69 80 GLU A CA 1
ATOM 647 C C . GLU A 1 80 ? 15.451 5.832 26.937 1.00 73.69 80 GLU A C 1
ATOM 649 O O . GLU A 1 80 ? 16.576 6.095 27.356 1.00 73.69 80 GLU A O 1
ATOM 654 N N . LYS A 1 81 ? 14.415 6.646 27.183 1.00 70.62 81 LYS A N 1
ATOM 655 C CA . LYS A 1 81 ? 14.529 7.838 28.039 1.00 70.62 81 LYS A CA 1
ATOM 656 C C . LYS A 1 81 ? 14.590 7.486 29.519 1.00 70.62 81 LYS A C 1
ATOM 658 O O . LYS A 1 81 ? 15.351 8.133 30.234 1.00 70.62 81 LYS A O 1
ATOM 663 N N . GLU A 1 82 ? 13.802 6.511 29.966 1.00 66.25 82 GLU A N 1
ATOM 664 C CA . GLU A 1 82 ? 13.840 6.011 31.346 1.00 66.25 82 GLU A CA 1
ATOM 665 C C . GLU A 1 82 ? 15.191 5.345 31.646 1.00 66.25 82 GLU A C 1
ATOM 667 O O . GLU A 1 82 ? 15.820 5.680 32.645 1.00 66.25 82 GLU A O 1
ATOM 672 N N . GLU A 1 83 ? 15.717 4.522 30.733 1.00 60.84 83 GLU A N 1
ATOM 673 C CA . GLU A 1 83 ? 17.055 3.925 30.868 1.00 60.84 83 GLU A CA 1
ATOM 674 C C . GLU A 1 83 ? 18.179 4.978 30.843 1.00 60.84 83 GLU A C 1
ATOM 676 O O . GLU A 1 83 ? 19.165 4.835 31.559 1.00 60.84 83 GLU A O 1
ATOM 681 N N . ALA A 1 84 ? 18.023 6.075 30.093 1.00 59.97 84 ALA A N 1
ATOM 682 C CA . ALA A 1 84 ? 18.995 7.174 30.061 1.00 59.97 84 ALA A CA 1
ATOM 683 C C . ALA A 1 84 ? 18.898 8.155 31.249 1.00 59.97 84 ALA A C 1
ATOM 685 O O . ALA A 1 84 ? 19.736 9.052 31.355 1.00 59.97 84 ALA A O 1
ATOM 686 N N . THR A 1 85 ? 17.877 8.047 32.110 1.00 56.78 85 THR A N 1
ATOM 687 C CA . THR A 1 85 ? 17.743 8.880 33.325 1.00 56.78 85 THR A CA 1
ATOM 688 C C . THR A 1 85 ? 18.087 8.150 34.624 1.00 56.78 85 THR A C 1
ATOM 690 O O . THR A 1 85 ? 18.191 8.815 35.655 1.00 56.78 85 THR A O 1
ATOM 693 N N . ASP A 1 86 ? 18.303 6.833 34.572 1.00 50.38 86 ASP A N 1
ATOM 694 C CA . ASP A 1 86 ? 18.736 5.996 35.704 1.00 50.38 86 ASP A CA 1
ATOM 695 C C . ASP A 1 86 ? 20.264 5.705 35.717 1.00 50.38 86 ASP A C 1
ATOM 697 O O . ASP A 1 86 ? 20.739 4.967 36.586 1.00 50.38 86 ASP A O 1
ATOM 701 N N . GLU A 1 87 ? 21.048 6.312 34.808 1.00 47.44 87 GLU A N 1
ATOM 702 C CA . GLU A 1 87 ? 22.528 6.427 34.867 1.00 47.44 87 GLU A CA 1
ATOM 703 C C . GLU A 1 87 ? 22.988 7.807 35.375 1.00 47.44 87 GLU A C 1
ATOM 705 O O . GLU A 1 87 ? 23.973 7.849 36.155 1.00 47.44 87 GLU A O 1
#